Protein AF-A0AAD4ED68-F1 (afdb_monomer_lite)

Structure (mmCIF, N/CA/C/O backbone):
data_AF-A0AAD4ED68-F1
#
_entry.id   AF-A0AAD4ED68-F1
#
loop_
_atom_site.group_PDB
_atom_site.id
_atom_site.type_symbol
_atom_site.label_atom_id
_atom_site.label_alt_id
_atom_site.label_comp_id
_atom_site.label_asym_id
_atom_site.label_entity_id
_atom_site.label_seq_id
_atom_site.pdbx_PDB_ins_code
_atom_site.Cartn_x
_atom_site.Cartn_y
_atom_site.Cartn_z
_atom_site.occupancy
_atom_site.B_iso_or_equiv
_atom_site.auth_seq_id
_atom_site.auth_comp_id
_atom_site.auth_asym_id
_atom_site.auth_atom_id
_atom_site.pdbx_PDB_model_num
ATOM 1 N N . MET A 1 1 ? -4.621 -5.778 8.953 1.00 91.62 1 MET A N 1
ATOM 2 C CA . MET A 1 1 ? -3.380 -5.658 9.756 1.00 91.62 1 MET A CA 1
ATOM 3 C C . MET A 1 1 ? -3.726 -5.835 11.224 1.00 91.62 1 MET A C 1
ATOM 5 O O . MET A 1 1 ? -4.902 -5.750 11.559 1.00 91.62 1 MET A O 1
ATOM 9 N N . ALA A 1 2 ? -2.745 -6.093 12.087 1.00 93.88 2 ALA A N 1
ATOM 10 C CA . ALA A 1 2 ? -2.948 -6.122 13.532 1.00 93.88 2 ALA A CA 1
ATOM 11 C C . ALA A 1 2 ? -1.686 -5.643 14.255 1.00 93.88 2 ALA A C 1
ATOM 13 O O . ALA A 1 2 ? -0.580 -5.944 13.810 1.00 93.88 2 ALA A O 1
ATOM 14 N N . GLN A 1 3 ? -1.849 -4.903 15.350 1.00 96.00 3 GLN A N 1
ATOM 15 C CA . GLN A 1 3 ? -0.730 -4.383 16.136 1.00 96.00 3 GLN A CA 1
ATOM 16 C C . GLN A 1 3 ? -1.019 -4.505 17.630 1.00 96.00 3 GLN A C 1
ATOM 18 O O . GLN A 1 3 ? -2.150 -4.306 18.072 1.00 96.00 3 GLN A O 1
ATOM 23 N N . ARG A 1 4 ? 0.011 -4.865 18.403 1.00 97.06 4 ARG A N 1
ATOM 24 C CA . ARG A 1 4 ? -0.080 -4.984 19.859 1.00 97.06 4 ARG A CA 1
ATOM 25 C C . ARG A 1 4 ? -0.003 -3.608 20.516 1.00 97.06 4 ARG A C 1
ATOM 27 O O . ARG A 1 4 ? 0.890 -2.829 20.193 1.00 97.06 4 ARG A O 1
ATOM 34 N N . LEU A 1 5 ? -0.888 -3.350 21.471 1.00 96.88 5 LEU A N 1
ATOM 35 C CA . LEU A 1 5 ? -0.813 -2.197 22.362 1.00 96.88 5 LEU A CA 1
ATOM 36 C C . LEU A 1 5 ? 0.309 -2.401 23.389 1.00 96.88 5 LEU A C 1
ATOM 38 O O . LEU A 1 5 ? 0.345 -3.419 24.074 1.00 96.88 5 LEU A O 1
ATOM 42 N N . GLY A 1 6 ? 1.222 -1.437 23.497 1.00 95.75 6 GLY A N 1
ATOM 43 C CA . GLY A 1 6 ? 2.289 -1.411 24.507 1.00 95.75 6 GLY A CA 1
ATOM 44 C C . GLY A 1 6 ? 1.927 -0.632 25.779 1.00 95.75 6 GLY A C 1
ATOM 45 O O . GLY A 1 6 ? 2.666 -0.682 26.761 1.00 95.75 6 GLY A O 1
ATOM 46 N N . LYS A 1 7 ? 0.811 0.105 25.755 1.00 96.31 7 LYS A N 1
ATOM 47 C CA . LYS A 1 7 ? 0.205 0.838 26.880 1.00 96.31 7 LYS A CA 1
ATOM 48 C C . LYS A 1 7 ? -1.319 0.758 26.768 1.00 96.31 7 LYS A C 1
ATOM 50 O O . LYS A 1 7 ? -1.824 0.197 25.794 1.00 96.31 7 LYS A O 1
ATOM 55 N N . ASN A 1 8 ? -2.072 1.304 27.726 1.00 96.06 8 ASN A N 1
ATOM 56 C CA . ASN A 1 8 ? -3.514 1.433 27.507 1.00 96.06 8 ASN A CA 1
ATOM 57 C C . ASN A 1 8 ? -3.783 2.464 26.403 1.00 96.06 8 ASN A C 1
ATOM 59 O O . ASN A 1 8 ? -3.002 3.406 26.269 1.00 96.06 8 ASN A O 1
ATOM 63 N N . PRO A 1 9 ? -4.866 2.315 25.620 1.00 94.88 9 PRO A N 1
ATOM 64 C CA . PRO A 1 9 ? -5.161 3.214 24.505 1.00 94.88 9 PRO A CA 1
ATOM 65 C C . PRO A 1 9 ? -5.210 4.703 24.884 1.00 94.88 9 PRO A C 1
ATOM 67 O O . PRO A 1 9 ? -4.831 5.544 24.076 1.00 94.88 9 PRO A O 1
ATOM 70 N N . GLU A 1 10 ? -5.640 5.030 26.106 1.00 95.31 10 GLU A N 1
ATOM 71 C CA . GLU A 1 10 ? -5.721 6.404 26.625 1.00 95.31 10 GLU A CA 1
ATOM 72 C C . GLU A 1 10 ? -4.357 7.028 26.943 1.00 95.31 10 GLU A C 1
ATOM 74 O O . GLU A 1 10 ? -4.229 8.249 26.964 1.00 95.31 10 GLU A O 1
ATOM 79 N N . ASP A 1 11 ? -3.334 6.201 27.162 1.00 96.19 11 ASP A N 1
ATOM 80 C CA . ASP A 1 11 ? -2.003 6.634 27.601 1.00 96.19 11 ASP A CA 1
ATOM 81 C C . ASP A 1 11 ? -1.085 7.010 26.415 1.00 96.19 11 ASP A C 1
ATOM 83 O O . ASP A 1 11 ? 0.111 7.271 26.595 1.00 96.19 11 ASP A O 1
ATOM 87 N N . TYR A 1 12 ? -1.611 6.997 25.185 1.00 94.31 12 TYR A N 1
ATOM 88 C CA . TYR A 1 12 ? -0.874 7.320 23.963 1.00 94.31 12 TYR A CA 1
ATOM 89 C C . TYR A 1 12 ? -0.972 8.819 23.625 1.00 94.31 12 TYR A C 1
ATOM 91 O O . TYR A 1 12 ? -2.049 9.285 23.245 1.00 94.31 12 TYR A O 1
ATOM 99 N N . PRO A 1 13 ? 0.137 9.585 23.675 1.00 90.94 13 PRO A N 1
ATOM 100 C CA . PRO A 1 13 ? 0.119 11.028 23.400 1.00 90.94 13 PRO A CA 1
ATOM 101 C C . PRO A 1 13 ? -0.181 11.360 21.927 1.00 90.94 13 PRO A C 1
ATOM 103 O O . PRO A 1 13 ? -0.671 12.438 21.599 1.00 90.94 13 PRO A O 1
ATOM 106 N N . ASP A 1 14 ? 0.097 10.423 21.028 1.00 89.06 14 ASP A N 1
ATOM 107 C CA . ASP A 1 14 ? 0.010 10.530 19.575 1.00 89.06 14 ASP A CA 1
ATOM 108 C C . ASP A 1 14 ? -1.049 9.583 18.984 1.00 89.06 14 ASP A C 1
ATOM 110 O O . ASP A 1 14 ? -1.000 9.225 17.807 1.00 89.06 14 ASP A O 1
ATOM 114 N N . ALA A 1 15 ? -2.064 9.224 19.782 1.00 87.69 15 ALA A N 1
ATOM 115 C CA . ALA A 1 15 ? -3.145 8.316 19.396 1.00 87.69 15 ALA A CA 1
ATOM 116 C C . ALA A 1 15 ? -3.788 8.661 18.040 1.00 87.69 15 ALA A C 1
ATOM 118 O O . ALA A 1 15 ? -4.171 7.762 17.299 1.00 87.69 15 ALA A O 1
ATOM 119 N N . LYS A 1 16 ? -3.897 9.947 17.678 1.00 88.06 16 LYS A N 1
ATOM 120 C CA . LYS A 1 16 ? -4.463 10.421 16.395 1.00 88.06 16 LYS A CA 1
ATOM 121 C C . LYS A 1 16 ? -3.689 9.990 15.146 1.00 88.06 16 LYS A C 1
ATOM 123 O O . LYS A 1 16 ? -4.233 10.047 14.053 1.00 88.06 16 LYS A O 1
ATOM 128 N N . PHE A 1 17 ? -2.433 9.577 15.287 1.00 89.56 17 PHE A N 1
ATOM 129 C CA . PHE A 1 17 ? -1.607 9.103 14.175 1.00 89.56 17 PHE A CA 1
ATOM 130 C C . PHE A 1 17 ? -1.426 7.585 14.185 1.00 89.56 17 PHE A C 1
ATOM 132 O O . PHE A 1 17 ? -0.825 7.038 13.265 1.00 89.56 17 PHE A O 1
ATOM 139 N N . GLN A 1 18 ? -1.958 6.896 15.199 1.00 92.94 18 GLN A N 1
ATOM 140 C CA . GLN A 1 18 ? -1.791 5.461 15.380 1.00 92.94 18 GLN A CA 1
ATOM 141 C C . GLN A 1 18 ? -3.109 4.718 15.093 1.00 92.94 18 GLN A C 1
ATOM 143 O O . GLN A 1 18 ? -4.015 4.719 15.930 1.00 92.94 18 GLN A O 1
ATOM 148 N N . PRO A 1 19 ? -3.227 4.028 13.940 1.00 94.62 19 PRO A N 1
ATOM 149 C CA . PRO A 1 19 ? -4.446 3.325 13.529 1.00 94.62 19 PRO A CA 1
ATOM 150 C C . PRO A 1 19 ? -4.981 2.341 14.577 1.00 94.62 19 PRO A C 1
ATOM 152 O O . PRO A 1 19 ? -6.169 2.329 14.890 1.00 94.62 19 PRO A O 1
ATOM 155 N N . HIS A 1 20 ? -4.095 1.524 15.149 1.00 95.44 20 HIS A N 1
ATOM 156 C CA . HIS A 1 20 ? -4.458 0.500 16.127 1.00 95.44 20 HIS A CA 1
ATOM 157 C C . HIS A 1 20 ? -4.937 1.105 17.456 1.00 95.44 20 HIS A C 1
ATOM 159 O O . HIS A 1 20 ? -5.845 0.561 18.081 1.00 95.44 20 HIS A O 1
ATOM 165 N N . VAL A 1 21 ? -4.398 2.263 17.853 1.00 96.19 21 VAL A N 1
ATOM 166 C CA . VAL A 1 21 ? -4.843 2.998 19.045 1.00 96.19 21 VAL A CA 1
ATOM 167 C C . VAL A 1 21 ? -6.204 3.650 18.803 1.00 96.19 21 VAL A C 1
ATOM 169 O O . VAL A 1 21 ? -7.089 3.512 19.644 1.00 96.19 21 VAL A O 1
ATOM 172 N N . GLN A 1 22 ? -6.427 4.278 17.641 1.00 95.06 22 GLN A N 1
ATOM 173 C CA . GLN A 1 22 ? -7.743 4.828 17.274 1.00 95.06 22 GLN A CA 1
ATOM 174 C C . GLN A 1 22 ? -8.839 3.761 17.285 1.00 95.06 22 GLN A C 1
ATOM 176 O O . GLN A 1 22 ? -9.922 3.971 17.835 1.00 95.06 22 GLN A O 1
ATOM 181 N N . VAL A 1 23 ? -8.556 2.591 16.710 1.00 95.75 23 VAL A N 1
ATOM 182 C CA . VAL A 1 23 ? -9.500 1.468 16.715 1.00 95.75 23 VAL A CA 1
ATOM 183 C C . VAL A 1 23 ? -9.747 0.966 18.138 1.00 95.75 23 VAL A C 1
ATOM 185 O O . VAL A 1 23 ? -10.899 0.728 18.495 1.00 95.75 23 VAL A O 1
ATOM 188 N N . ALA A 1 24 ? -8.713 0.869 18.976 1.00 96.56 24 ALA A N 1
ATOM 189 C CA . ALA A 1 24 ? -8.853 0.464 20.373 1.00 96.56 24 ALA A CA 1
ATOM 190 C C . ALA A 1 24 ? -9.698 1.448 21.200 1.00 96.56 24 ALA A C 1
ATOM 192 O O . ALA A 1 24 ? -10.603 1.027 21.920 1.00 96.56 24 ALA A O 1
ATOM 193 N N . LEU A 1 25 ? -9.457 2.755 21.059 1.00 95.81 25 LEU A N 1
ATOM 194 C CA . LEU A 1 25 ? -10.253 3.804 21.704 1.00 95.81 25 LEU A CA 1
ATOM 195 C C . LEU A 1 25 ? -11.723 3.725 21.273 1.00 95.81 25 LEU A C 1
ATOM 197 O O . LEU A 1 25 ? -12.625 3.756 22.111 1.00 95.81 25 LEU A O 1
ATOM 201 N N . ARG A 1 26 ? -11.980 3.544 19.972 1.00 94.25 26 ARG A N 1
ATOM 202 C CA . ARG A 1 26 ? -13.340 3.392 19.434 1.00 94.25 26 ARG A CA 1
ATOM 203 C C . ARG A 1 26 ? -14.016 2.109 19.924 1.00 94.25 26 ARG A C 1
ATOM 205 O O . ARG A 1 26 ? -15.220 2.116 20.177 1.00 94.25 26 ARG A O 1
ATOM 212 N N . LEU A 1 27 ? -13.259 1.024 20.085 1.00 94.75 27 LEU A N 1
ATOM 213 C CA . LEU A 1 27 ? -13.751 -0.231 20.651 1.00 94.75 27 LEU A CA 1
ATOM 214 C C . LEU A 1 27 ? -14.194 -0.040 22.109 1.00 94.75 27 LEU A C 1
ATOM 216 O O . LEU A 1 27 ? -15.293 -0.467 22.460 1.00 94.75 27 LEU A O 1
ATOM 220 N N . LYS A 1 28 ? -13.402 0.668 22.929 1.00 94.81 28 LYS A N 1
ATOM 221 C CA . LYS A 1 28 ? -13.760 1.005 24.320 1.00 94.81 28 LYS A CA 1
ATOM 222 C C . LYS A 1 28 ? -14.968 1.929 24.410 1.00 94.81 28 LYS A C 1
ATOM 224 O O . LYS A 1 28 ? -15.859 1.680 25.215 1.00 94.81 28 LYS A O 1
ATOM 229 N N . ALA A 1 29 ? -15.048 2.943 23.550 1.00 93.94 29 ALA A N 1
ATOM 230 C CA . ALA A 1 29 ? -16.194 3.854 23.498 1.00 93.94 29 ALA A CA 1
ATOM 231 C C . ALA A 1 29 ? -17.521 3.130 23.191 1.00 93.94 29 ALA A C 1
ATOM 233 O O . ALA A 1 29 ? -18.582 3.572 23.618 1.00 93.94 29 ALA A O 1
ATOM 234 N N . LYS A 1 30 ? -17.464 1.991 22.487 1.00 92.00 30 LYS A N 1
ATOM 235 C CA . LYS A 1 30 ? -18.614 1.116 22.199 1.00 92.00 30 LYS A CA 1
ATOM 236 C C . LYS A 1 30 ? -18.890 0.071 23.294 1.00 92.00 30 LYS A C 1
ATOM 238 O O . LYS A 1 30 ? -19.699 -0.826 23.078 1.00 92.00 30 LYS A O 1
ATOM 243 N N . GLY A 1 31 ? -18.216 0.156 24.443 1.00 92.00 31 GLY A N 1
ATOM 244 C CA . GLY A 1 31 ? -18.354 -0.787 25.558 1.00 92.00 31 GLY A CA 1
ATOM 245 C C . GLY A 1 31 ? -17.529 -2.071 25.417 1.00 92.00 31 GLY A C 1
ATOM 246 O O . GLY A 1 31 ? -17.699 -2.995 26.209 1.00 92.00 31 GLY A O 1
ATOM 247 N N . GLY A 1 32 ? -16.644 -2.155 24.420 1.00 91.50 32 GLY A N 1
ATOM 248 C CA . GLY A 1 32 ? -15.700 -3.262 24.273 1.00 91.50 32 GLY A CA 1
ATOM 249 C C . GLY A 1 32 ? -14.494 -3.153 25.213 1.00 91.50 32 GLY A C 1
ATOM 250 O O . GLY A 1 32 ? -14.291 -2.147 25.893 1.00 91.50 32 GLY A O 1
ATOM 251 N N . SER A 1 33 ? -13.652 -4.190 25.225 1.00 92.62 33 SER A N 1
ATOM 252 C CA . SER A 1 33 ? -12.390 -4.193 25.975 1.00 92.62 33 SER A CA 1
ATOM 253 C C . SER A 1 33 ? -11.203 -3.996 25.037 1.00 92.62 33 SER A C 1
ATOM 255 O O . SER A 1 33 ? -11.074 -4.716 24.052 1.00 92.62 33 SER A O 1
ATOM 257 N N . ALA A 1 34 ? -10.324 -3.055 25.380 1.00 95.56 34 ALA A N 1
ATOM 258 C CA . ALA A 1 34 ? -8.979 -2.940 24.826 1.00 95.56 34 ALA A CA 1
ATOM 259 C C . ALA A 1 34 ? -8.029 -2.466 25.933 1.00 95.56 34 ALA A C 1
ATOM 261 O O . ALA A 1 34 ? -8.303 -1.471 26.614 1.00 95.56 34 ALA A O 1
ATOM 262 N N . ARG A 1 35 ? -6.943 -3.201 26.154 1.00 96.25 35 ARG A N 1
ATOM 263 C CA . ARG A 1 35 ? -5.989 -2.993 27.249 1.00 96.25 35 ARG A CA 1
ATOM 264 C C . ARG A 1 35 ? -4.556 -3.119 26.748 1.00 96.25 35 ARG A C 1
ATOM 266 O O . ARG A 1 35 ? -4.301 -3.631 25.659 1.00 96.25 35 ARG A O 1
ATOM 273 N N . ASN A 1 36 ? -3.613 -2.665 27.571 1.00 97.19 36 ASN A N 1
ATOM 274 C CA . ASN A 1 36 ? -2.201 -2.944 27.339 1.00 97.19 36 ASN A CA 1
ATOM 275 C C . ASN A 1 36 ? -1.972 -4.451 27.102 1.00 97.19 36 ASN A C 1
ATOM 277 O O . ASN A 1 36 ? -2.477 -5.284 27.853 1.00 97.19 36 ASN A O 1
ATOM 281 N N . GLY A 1 37 ? -1.201 -4.785 26.070 1.00 96.25 37 GLY A N 1
ATOM 282 C CA . GLY A 1 37 ? -0.889 -6.151 25.674 1.00 96.25 37 GLY A CA 1
ATOM 283 C C . GLY A 1 37 ? -1.846 -6.742 24.640 1.00 96.25 37 GLY A C 1
ATOM 284 O O . GLY A 1 37 ? -1.454 -7.708 23.980 1.00 96.25 37 GLY A O 1
ATOM 285 N N . ASP A 1 38 ? -3.031 -6.164 24.431 1.00 97.25 38 ASP A N 1
ATOM 286 C CA . ASP A 1 38 ? -3.986 -6.663 23.439 1.00 97.25 38 ASP A CA 1
ATOM 287 C C . ASP A 1 38 ? -3.481 -6.431 22.010 1.00 97.25 38 ASP A C 1
ATOM 289 O O . ASP A 1 38 ? -2.821 -5.435 21.704 1.00 97.25 38 ASP A O 1
ATOM 293 N N . VAL A 1 39 ? -3.811 -7.360 21.112 1.00 97.56 39 VAL A N 1
ATOM 294 C CA . VAL A 1 39 ? -3.535 -7.245 19.676 1.00 97.56 39 VAL A CA 1
ATOM 295 C C . VAL A 1 39 ? -4.790 -6.735 18.983 1.00 97.56 39 VAL A C 1
ATOM 297 O O . VAL A 1 39 ? -5.808 -7.419 18.955 1.00 97.56 39 VAL A O 1
ATOM 300 N N . ILE A 1 40 ? -4.711 -5.537 18.411 1.00 97.25 40 ILE A N 1
ATOM 301 C CA . ILE A 1 40 ? -5.857 -4.845 17.825 1.00 97.25 40 ILE A CA 1
ATOM 302 C C . ILE A 1 40 ? -5.816 -4.999 16.304 1.00 97.25 40 ILE A C 1
ATOM 304 O O . ILE A 1 40 ? -4.909 -4.451 15.663 1.00 97.25 40 ILE A O 1
ATOM 308 N N . PRO A 1 41 ? -6.762 -5.737 15.695 1.00 96.62 41 PRO A N 1
ATOM 309 C CA . PRO A 1 41 ? -6.859 -5.827 14.251 1.00 96.62 41 PRO A CA 1
ATOM 310 C C . PRO A 1 41 ? -7.551 -4.587 13.682 1.00 96.62 41 PRO A C 1
ATOM 312 O O . PRO A 1 41 ? -8.513 -4.061 14.245 1.00 96.62 41 PRO A O 1
ATOM 315 N N . TYR A 1 42 ? -7.077 -4.133 12.528 1.00 95.50 42 TYR A N 1
ATOM 316 C CA . TYR A 1 42 ? -7.648 -2.993 11.826 1.00 95.50 42 TYR A CA 1
ATOM 317 C C . TYR A 1 42 ? -7.508 -3.115 10.307 1.00 95.50 42 TYR A C 1
ATOM 319 O O . TYR A 1 42 ? -6.609 -3.785 9.773 1.00 95.50 42 TYR A O 1
ATOM 327 N N . VAL A 1 43 ? -8.426 -2.443 9.619 1.00 94.31 43 VAL A N 1
ATOM 328 C CA . VAL A 1 43 ? -8.508 -2.335 8.163 1.00 94.31 43 VAL A CA 1
ATOM 329 C C . VAL A 1 43 ? -8.794 -0.879 7.793 1.00 94.31 43 VAL A C 1
ATOM 331 O O . VAL A 1 43 ? -9.605 -0.226 8.449 1.00 94.31 43 VAL A O 1
ATOM 334 N N . PHE A 1 44 ? -8.116 -0.360 6.770 1.00 93.19 44 PHE A N 1
ATOM 335 C CA . PHE A 1 44 ? -8.365 0.989 6.264 1.00 93.19 44 PHE A CA 1
ATOM 336 C C . PHE A 1 44 ? -9.532 0.990 5.287 1.00 93.19 44 PHE A C 1
ATOM 338 O O . PHE A 1 44 ? -9.602 0.152 4.386 1.00 93.19 44 PHE A O 1
ATOM 345 N N . CYS A 1 45 ? -10.444 1.935 5.485 1.00 91.00 45 CYS A N 1
ATOM 346 C CA . CYS A 1 45 ? -11.654 2.069 4.688 1.00 91.00 45 CYS A CA 1
ATOM 347 C C . CYS A 1 45 ? -11.749 3.450 4.030 1.00 91.00 45 CYS A C 1
ATOM 349 O O . CYS A 1 45 ? -11.103 4.414 4.451 1.00 91.00 45 CYS A O 1
ATOM 351 N N . VAL A 1 46 ? -12.587 3.550 3.009 1.00 85.88 46 VAL A N 1
ATOM 352 C CA . VAL A 1 46 ? -13.032 4.800 2.384 1.00 85.88 46 VAL A CA 1
ATOM 353 C C . VAL A 1 46 ? -14.543 4.903 2.555 1.00 85.88 46 VAL A C 1
ATOM 355 O O . VAL A 1 46 ? -15.257 3.905 2.400 1.00 85.88 46 VAL A O 1
ATOM 358 N N . ALA A 1 47 ? -15.030 6.098 2.890 1.00 73.62 47 ALA A N 1
ATOM 359 C CA . ALA A 1 47 ? -16.452 6.388 2.787 1.00 73.62 47 ALA A CA 1
ATOM 360 C C . ALA A 1 47 ? -16.840 6.546 1.302 1.00 73.62 47 ALA A C 1
ATOM 362 O O . ALA A 1 47 ? -16.008 6.969 0.492 1.00 73.62 47 ALA A O 1
ATOM 363 N N . PRO A 1 48 ? -18.083 6.214 0.916 1.00 67.50 48 PRO A N 1
ATOM 364 C CA . PRO A 1 48 ? -18.547 6.392 -0.454 1.00 67.50 48 PRO A CA 1
ATOM 365 C C . PRO A 1 48 ? -18.457 7.871 -0.862 1.00 67.50 48 PRO A C 1
ATOM 367 O O . PRO A 1 48 ? -19.098 8.728 -0.260 1.00 67.50 48 PRO A O 1
ATOM 370 N N . GLY A 1 49 ? -17.647 8.166 -1.884 1.00 64.69 49 GLY A N 1
ATOM 371 C CA . GLY A 1 49 ? -17.431 9.525 -2.398 1.00 64.69 49 GLY A CA 1
ATOM 372 C C . GLY A 1 49 ? -16.300 10.319 -1.728 1.00 64.69 49 GLY A C 1
ATOM 373 O O . GLY A 1 49 ? -16.067 11.464 -2.114 1.00 64.69 49 GLY A O 1
ATOM 374 N N . GLU A 1 50 ? -15.575 9.743 -0.763 1.00 65.81 50 GLU A N 1
ATOM 375 C CA . GLU A 1 50 ? -14.355 10.355 -0.226 1.00 65.81 50 GLU A CA 1
ATOM 376 C C . GLU A 1 50 ? -13.119 9.956 -1.037 1.00 65.81 50 GLU A C 1
ATOM 378 O O . GLU A 1 50 ? -12.861 8.779 -1.280 1.00 65.81 50 GLU A O 1
ATOM 383 N N . GLU A 1 51 ? -12.303 10.947 -1.398 1.00 60.66 51 GLU A N 1
ATOM 384 C CA . GLU A 1 51 ? -10.959 10.696 -1.913 1.00 60.66 51 GLU A CA 1
ATOM 385 C C . GLU A 1 51 ? -9.975 10.447 -0.765 1.00 60.66 51 GLU A C 1
ATOM 387 O O . GLU A 1 51 ? -9.993 11.129 0.264 1.00 60.66 51 GLU A O 1
ATOM 392 N N . THR A 1 52 ? -9.058 9.504 -0.982 1.00 61.34 52 THR A N 1
ATOM 393 C CA . THR A 1 52 ? -8.084 8.980 -0.007 1.00 61.34 52 THR A CA 1
ATOM 394 C C . THR A 1 52 ? -7.146 10.030 0.609 1.00 61.34 52 THR A C 1
ATOM 396 O O . THR A 1 52 ? -6.486 9.743 1.609 1.00 61.34 52 THR A O 1
ATOM 399 N N . VAL A 1 53 ? -7.111 11.242 0.046 1.00 57.78 53 VAL A N 1
ATOM 400 C CA . VAL A 1 53 ? -6.146 12.318 0.322 1.00 57.78 53 VAL A CA 1
ATOM 401 C C . VAL A 1 53 ? -6.566 13.238 1.482 1.00 57.78 53 VAL A C 1
ATOM 403 O O . VAL A 1 53 ? -5.722 13.920 2.057 1.00 57.78 53 VAL A O 1
ATOM 406 N N . LYS A 1 54 ? -7.855 13.288 1.848 1.00 51.94 54 LYS A N 1
ATOM 407 C CA . LYS A 1 54 ? -8.398 14.388 2.678 1.00 51.94 54 LYS A CA 1
ATOM 408 C C . LYS A 1 54 ? -8.463 14.126 4.188 1.00 51.94 54 LYS A C 1
ATOM 410 O O . LYS A 1 54 ? -8.685 15.070 4.941 1.00 51.94 54 LYS A O 1
ATOM 415 N N . THR A 1 55 ? -8.260 12.895 4.655 1.00 56.16 55 THR A N 1
ATOM 416 C CA . THR A 1 55 ? -8.381 12.535 6.081 1.00 56.16 55 THR A CA 1
ATOM 417 C C . THR A 1 55 ? -7.113 11.881 6.622 1.00 56.16 55 THR A C 1
ATOM 419 O O . THR A 1 55 ? -6.392 11.186 5.903 1.00 56.16 55 THR A O 1
ATOM 422 N N . ALA A 1 56 ? -6.818 12.110 7.908 1.00 62.88 56 ALA A N 1
ATOM 423 C CA . ALA A 1 56 ? -5.677 11.487 8.566 1.00 62.88 56 ALA A CA 1
ATOM 424 C C . ALA A 1 56 ? -5.816 9.958 8.492 1.00 62.88 56 ALA A C 1
ATOM 426 O O . ALA A 1 56 ? -6.855 9.395 8.839 1.00 62.88 56 ALA A O 1
ATOM 427 N N . GLN A 1 57 ? -4.760 9.278 8.038 1.00 74.56 57 GLN A N 1
ATOM 428 C CA . GLN A 1 57 ? -4.768 7.843 7.726 1.00 74.56 57 GLN A CA 1
ATOM 429 C C . GLN A 1 57 ? -5.334 6.995 8.880 1.00 74.56 57 GLN A C 1
ATOM 431 O O . GLN A 1 57 ? -6.089 6.056 8.642 1.00 74.56 57 GLN A O 1
ATOM 436 N N . ALA A 1 58 ? -5.040 7.362 10.131 1.00 79.94 58 ALA A N 1
ATOM 437 C CA . ALA A 1 58 ? -5.503 6.649 11.320 1.00 79.94 58 ALA A CA 1
ATOM 438 C C . ALA A 1 58 ? -7.027 6.705 11.547 1.00 79.94 58 ALA A C 1
ATOM 440 O O . ALA A 1 58 ? -7.590 5.723 12.025 1.00 79.94 58 ALA A O 1
ATOM 441 N N . ASP A 1 59 ? -7.719 7.781 11.160 1.00 83.19 59 ASP A N 1
ATOM 442 C CA . ASP A 1 59 ? -9.174 7.914 11.365 1.00 83.19 59 ASP A CA 1
ATOM 443 C C . ASP A 1 59 ? -9.972 6.934 10.496 1.00 83.19 59 ASP A C 1
ATOM 445 O O . ASP A 1 59 ? -11.044 6.435 10.877 1.00 83.19 59 ASP A O 1
ATOM 449 N N . ARG A 1 60 ? -9.384 6.616 9.339 1.00 88.62 60 ARG A N 1
ATOM 450 C CA . ARG A 1 60 ? -9.881 5.687 8.325 1.00 88.62 60 ARG A CA 1
ATOM 451 C C . ARG A 1 60 ? -9.721 4.224 8.737 1.00 88.62 60 ARG A C 1
ATOM 453 O O . ARG A 1 60 ? -10.285 3.341 8.092 1.00 88.62 60 ARG A O 1
ATOM 460 N N . ALA A 1 61 ? -8.975 3.950 9.807 1.00 93.00 61 ALA A N 1
ATOM 461 C CA . ALA A 1 61 ? -8.835 2.615 10.361 1.00 93.00 61 ALA A CA 1
ATOM 462 C C . ALA A 1 61 ? -10.103 2.195 11.118 1.00 93.00 61 ALA A C 1
ATOM 464 O O . ALA A 1 61 ? -10.693 2.955 11.898 1.00 93.00 61 ALA A O 1
ATOM 465 N N . LYS A 1 62 ? -10.537 0.961 10.871 1.00 93.50 62 LYS A N 1
ATOM 466 C CA . LYS A 1 62 ? -11.753 0.359 11.424 1.00 93.50 62 LYS A CA 1
ATOM 467 C C . LYS A 1 62 ? -11.454 -1.053 11.893 1.00 93.50 62 LYS A C 1
ATOM 469 O O . LYS A 1 62 ? -10.628 -1.742 11.293 1.00 93.50 62 LYS A O 1
ATOM 474 N N . HIS A 1 63 ? -12.140 -1.504 12.937 1.00 94.81 63 HIS A N 1
ATOM 475 C CA . HIS A 1 63 ? -12.085 -2.908 13.318 1.00 94.81 63 HIS A CA 1
ATOM 476 C C . HIS A 1 63 ? -12.765 -3.767 12.231 1.00 94.81 63 HIS A C 1
ATOM 478 O O . HIS A 1 63 ? -13.809 -3.358 11.715 1.00 94.81 63 HIS A O 1
ATOM 484 N N . PRO A 1 64 ? -12.262 -4.971 11.895 1.00 93.00 64 PRO A N 1
ATOM 485 C CA . PRO A 1 64 ? -12.880 -5.835 10.881 1.00 93.00 64 PRO A CA 1
ATOM 486 C C . PRO A 1 64 ? -14.369 -6.116 11.125 1.00 93.00 64 PRO A C 1
ATOM 488 O O . PRO A 1 64 ? -15.163 -6.170 10.189 1.00 93.00 64 PRO A O 1
ATOM 491 N N . ASP A 1 65 ? -14.773 -6.242 12.389 1.00 91.06 65 ASP A N 1
ATOM 492 C CA . ASP A 1 65 ? -16.180 -6.475 12.737 1.00 91.06 65 ASP A CA 1
ATOM 493 C C . ASP A 1 65 ? -17.073 -5.244 12.530 1.00 91.06 65 ASP A C 1
ATOM 495 O O . ASP A 1 65 ? -18.284 -5.384 12.390 1.00 91.06 65 ASP A O 1
ATOM 499 N N . GLU A 1 66 ? -16.514 -4.030 12.490 1.00 88.94 66 GLU A N 1
ATOM 500 C CA . GLU A 1 66 ? -17.274 -2.842 12.081 1.00 88.94 66 GLU A CA 1
ATOM 501 C C . GLU A 1 66 ? -17.628 -2.908 10.597 1.00 88.94 66 GLU A C 1
ATOM 503 O O . GLU A 1 66 ? -18.759 -2.605 10.240 1.00 88.94 66 GLU A O 1
ATOM 508 N N . ILE A 1 67 ? -16.708 -3.382 9.755 1.00 87.69 67 ILE A N 1
ATOM 509 C CA . ILE A 1 67 ? -16.926 -3.517 8.309 1.00 87.69 67 ILE A CA 1
ATOM 510 C C . ILE A 1 67 ? -17.995 -4.573 8.029 1.00 87.69 67 ILE A C 1
ATOM 512 O O . ILE A 1 67 ? -18.923 -4.326 7.265 1.00 87.69 67 ILE A O 1
ATOM 516 N N . LYS A 1 68 ? -17.919 -5.724 8.712 1.00 87.44 68 LYS A N 1
ATOM 517 C CA . LYS A 1 68 ? -18.927 -6.790 8.591 1.00 87.44 68 LYS A CA 1
ATOM 518 C C . LYS A 1 68 ? -20.334 -6.311 8.963 1.00 87.44 68 LYS A C 1
ATOM 520 O O . LYS A 1 68 ? -21.304 -6.763 8.368 1.00 87.44 68 LYS A O 1
ATOM 525 N N . ARG A 1 69 ? -20.448 -5.410 9.947 1.00 88.06 69 ARG A N 1
ATOM 526 C CA . ARG A 1 69 ? -21.733 -4.848 10.398 1.00 88.06 69 ARG A CA 1
ATOM 527 C C . ARG A 1 69 ? -22.236 -3.694 9.534 1.00 88.06 69 ARG A C 1
ATOM 529 O O . ARG A 1 69 ? -23.438 -3.483 9.493 1.00 88.06 69 ARG A O 1
ATOM 536 N N . ALA A 1 70 ? -21.346 -2.969 8.860 1.00 83.62 70 ALA A N 1
ATOM 537 C CA . ALA A 1 70 ? -21.685 -1.786 8.069 1.00 83.62 70 ALA A CA 1
ATOM 538 C C . ALA A 1 70 ? -22.434 -2.096 6.758 1.00 83.62 70 ALA A C 1
ATOM 540 O O . ALA A 1 70 ? -22.776 -1.170 6.037 1.00 83.62 70 ALA A O 1
ATOM 541 N N . ALA A 1 71 ? -22.664 -3.373 6.421 1.00 79.62 71 ALA A 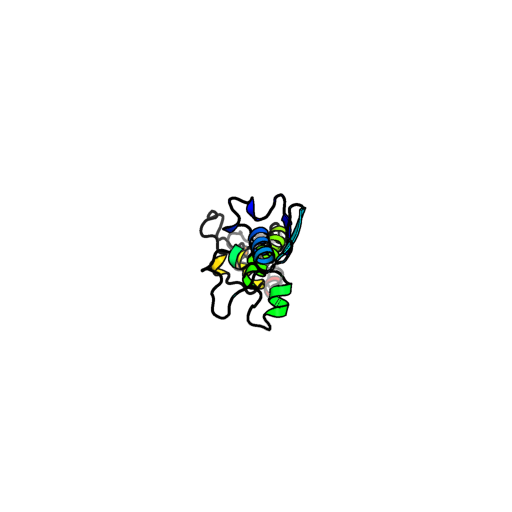N 1
ATOM 542 C CA . ALA A 1 71 ? -23.511 -3.813 5.303 1.00 79.62 71 ALA A CA 1
ATOM 543 C C . ALA A 1 71 ? -23.255 -3.104 3.949 1.00 79.62 71 ALA A C 1
ATOM 545 O O . ALA A 1 71 ? -24.171 -2.938 3.150 1.00 79.62 71 ALA A O 1
ATOM 546 N N . GLY A 1 72 ? -22.005 -2.709 3.676 1.00 77.44 72 GLY A N 1
ATOM 547 C CA . GLY A 1 72 ? -21.607 -2.036 2.432 1.00 77.44 72 GLY A CA 1
ATOM 548 C C . GLY A 1 72 ? -21.460 -0.512 2.518 1.00 77.44 72 GLY A C 1
ATOM 549 O O . GLY A 1 72 ? -20.986 0.087 1.559 1.00 77.44 72 GLY A O 1
ATOM 550 N N . GLU A 1 73 ? -21.773 0.120 3.654 1.00 83.31 73 GLU A N 1
ATOM 551 C CA . GLU A 1 73 ? -21.537 1.561 3.863 1.00 83.31 73 GLU A CA 1
ATOM 552 C C . GLU A 1 73 ? -20.046 1.910 3.973 1.00 83.31 73 GLU A C 1
ATOM 554 O O . GLU A 1 73 ? -19.638 3.031 3.673 1.00 83.31 73 GLU A O 1
ATOM 559 N N . LEU A 1 74 ? -19.216 0.955 4.405 1.00 85.25 74 LEU A N 1
ATOM 560 C CA . LEU A 1 74 ? -17.764 1.093 4.438 1.00 85.25 74 LEU A CA 1
ATOM 561 C C . LEU A 1 74 ? -17.120 0.160 3.422 1.00 85.25 74 LEU A C 1
ATOM 563 O O . LEU A 1 74 ? -17.305 -1.056 3.471 1.00 85.25 74 LEU A O 1
ATOM 567 N N . THR A 1 75 ? -16.297 0.742 2.556 1.00 88.56 75 THR A N 1
ATOM 568 C CA . THR A 1 75 ? -15.527 0.011 1.548 1.00 88.56 75 THR A CA 1
ATOM 569 C C . THR A 1 75 ? -14.051 -0.004 1.923 1.00 88.56 75 THR A C 1
ATOM 571 O O . THR A 1 75 ? -13.555 0.926 2.557 1.00 88.56 75 THR A O 1
ATOM 574 N N . VAL A 1 76 ? -13.341 -1.079 1.580 1.00 90.56 76 VAL A N 1
ATOM 575 C CA . VAL A 1 76 ? -11.902 -1.203 1.856 1.00 90.56 76 VAL A CA 1
ATOM 576 C C . VAL A 1 76 ? -11.122 -0.268 0.931 1.00 90.56 76 VAL A C 1
ATOM 578 O O . VAL A 1 76 ? -11.398 -0.210 -0.264 1.00 90.56 76 VAL A O 1
ATOM 581 N N . ASP A 1 77 ? -10.123 0.436 1.468 1.00 90.81 77 ASP A N 1
ATOM 582 C CA . ASP A 1 77 ? -9.237 1.283 0.663 1.00 90.81 77 ASP A CA 1
ATOM 583 C C . ASP A 1 77 ? -8.189 0.452 -0.086 1.00 90.81 77 ASP A C 1
ATOM 585 O O . ASP A 1 77 ? -7.045 0.333 0.353 1.00 90.81 77 ASP A O 1
ATOM 589 N N . TYR A 1 78 ? -8.573 -0.138 -1.216 1.00 91.00 78 TYR A N 1
ATOM 590 C CA . TYR A 1 78 ? -7.663 -0.940 -2.036 1.00 91.00 78 TYR A CA 1
ATOM 591 C C . TYR A 1 78 ? -6.417 -0.166 -2.483 1.00 91.00 78 TYR A C 1
ATOM 593 O O . TYR A 1 78 ? -5.320 -0.725 -2.436 1.00 91.00 78 TYR A O 1
ATOM 601 N N . GLU A 1 79 ? -6.558 1.112 -2.854 1.00 89.62 79 GLU A N 1
ATOM 602 C CA . GLU A 1 79 ? -5.438 1.948 -3.306 1.00 89.62 79 GLU A CA 1
ATOM 603 C C . GLU A 1 79 ? -4.379 2.075 -2.203 1.00 89.62 79 GLU A C 1
ATOM 605 O O . GLU A 1 79 ? -3.189 1.878 -2.458 1.00 89.62 79 GLU A O 1
ATOM 610 N N . HIS A 1 80 ? -4.797 2.292 -0.950 1.00 89.62 80 HIS A N 1
ATOM 611 C CA . HIS A 1 80 ? -3.882 2.312 0.191 1.00 89.62 80 HIS A CA 1
ATOM 612 C C . HIS A 1 80 ? -3.091 1.008 0.328 1.00 89.62 80 HIS A C 1
ATOM 614 O O . HIS A 1 80 ? -1.881 1.058 0.568 1.00 89.62 80 HIS A O 1
ATOM 620 N N . TYR A 1 81 ? -3.747 -0.151 0.221 1.00 93.38 81 TYR A N 1
ATOM 621 C CA . TYR A 1 81 ? -3.076 -1.446 0.372 1.00 93.38 81 TYR A CA 1
ATOM 622 C C . TYR A 1 81 ? -2.093 -1.699 -0.769 1.00 93.38 81 TYR A C 1
ATOM 624 O O . TYR A 1 81 ? -0.959 -2.115 -0.520 1.00 93.38 81 TYR A O 1
ATOM 632 N N . LEU A 1 82 ? -2.492 -1.391 -2.003 1.00 93.38 82 LEU A N 1
ATOM 633 C CA . LEU A 1 82 ? -1.625 -1.513 -3.168 1.00 93.38 82 LEU A CA 1
ATOM 634 C C . LEU A 1 82 ? -0.384 -0.623 -3.024 1.00 93.38 82 LEU A C 1
ATOM 636 O O . LEU A 1 82 ? 0.736 -1.114 -3.137 1.00 93.38 82 LEU A O 1
ATOM 640 N N . ALA A 1 83 ? -0.568 0.648 -2.673 1.00 90.56 83 ALA A N 1
ATOM 641 C CA . ALA A 1 83 ? 0.508 1.629 -2.576 1.00 90.56 83 ALA A CA 1
ATOM 642 C C . ALA A 1 83 ? 1.463 1.406 -1.390 1.00 90.56 83 ALA A C 1
ATOM 644 O O . ALA A 1 83 ? 2.676 1.564 -1.531 1.00 90.56 83 ALA A O 1
ATOM 645 N N . ASN A 1 84 ? 0.930 1.068 -0.210 1.00 90.56 84 ASN A N 1
ATOM 646 C CA . ASN A 1 84 ? 1.699 1.069 1.043 1.00 90.56 84 ASN A CA 1
ATOM 647 C C . ASN A 1 84 ? 2.110 -0.327 1.522 1.00 90.56 84 ASN A C 1
ATOM 649 O O . ASN A 1 84 ? 3.003 -0.436 2.358 1.00 90.56 84 ASN A O 1
ATOM 653 N N . GLN A 1 85 ? 1.461 -1.393 1.045 1.00 92.94 85 GLN A N 1
ATOM 654 C CA . GLN A 1 85 ? 1.729 -2.758 1.516 1.00 92.94 85 GLN A CA 1
ATOM 655 C C . GLN A 1 85 ? 2.158 -3.710 0.405 1.00 92.94 85 GLN A C 1
ATOM 657 O O . GLN A 1 85 ? 3.025 -4.539 0.659 1.00 92.94 85 GLN A O 1
ATOM 662 N N . VAL A 1 86 ? 1.597 -3.601 -0.802 1.00 95.75 86 VAL A N 1
ATOM 663 C CA . VAL A 1 86 ? 1.930 -4.504 -1.918 1.00 95.75 86 VAL A CA 1
ATOM 664 C C . VAL A 1 86 ? 3.112 -3.979 -2.734 1.00 95.75 86 VAL A C 1
ATOM 666 O O . VAL A 1 86 ? 4.066 -4.718 -2.965 1.00 95.75 86 VAL A O 1
ATOM 669 N N . LEU A 1 87 ? 3.093 -2.701 -3.120 1.00 93.81 87 LEU A N 1
ATOM 670 C CA . LEU A 1 87 ? 4.144 -2.086 -3.931 1.00 93.81 87 LEU A CA 1
ATOM 671 C C . LEU A 1 87 ? 5.527 -2.100 -3.249 1.00 93.81 87 LEU A C 1
ATOM 673 O O . LEU A 1 87 ? 6.473 -2.525 -3.905 1.00 93.81 87 LEU A O 1
ATOM 677 N N . PRO A 1 88 ? 5.700 -1.714 -1.963 1.00 93.94 88 PRO A N 1
ATOM 678 C CA . PRO A 1 88 ? 7.044 -1.605 -1.386 1.00 93.94 88 PRO A CA 1
ATOM 679 C C . PRO A 1 88 ? 7.812 -2.939 -1.294 1.00 93.94 88 PRO A C 1
ATOM 681 O O . PRO A 1 88 ? 9.015 -2.950 -1.540 1.00 93.94 88 PRO A O 1
ATOM 684 N N . PRO A 1 89 ? 7.188 -4.085 -0.950 1.00 96.44 89 PRO A N 1
ATOM 685 C CA . PRO A 1 89 ? 7.857 -5.380 -1.063 1.00 96.44 89 PRO A CA 1
ATOM 686 C C . PRO A 1 89 ? 8.231 -5.766 -2.495 1.00 96.44 89 PRO A C 1
ATOM 688 O O . PRO A 1 89 ? 9.325 -6.284 -2.688 1.00 96.44 89 PRO A O 1
ATOM 691 N N . ILE A 1 90 ? 7.360 -5.515 -3.479 1.00 95.38 90 ILE A N 1
ATOM 692 C CA . ILE A 1 90 ? 7.637 -5.826 -4.891 1.00 95.38 90 ILE A CA 1
ATOM 693 C C . ILE A 1 90 ? 8.810 -4.987 -5.392 1.00 95.38 90 ILE A C 1
ATOM 695 O O . ILE A 1 90 ? 9.744 -5.523 -5.973 1.00 95.38 90 ILE A O 1
ATOM 699 N N . GLU A 1 91 ? 8.799 -3.690 -5.104 1.00 93.25 91 GLU A N 1
ATOM 700 C CA . GLU A 1 91 ? 9.890 -2.776 -5.432 1.00 93.25 91 GLU A CA 1
ATOM 701 C C . GLU A 1 91 ? 11.228 -3.264 -4.869 1.00 93.25 91 GLU A C 1
ATOM 703 O O . GLU A 1 91 ? 12.179 -3.379 -5.628 1.00 93.25 91 GLU A O 1
ATOM 708 N N . ARG A 1 92 ? 11.299 -3.650 -3.587 1.00 94.19 92 ARG A N 1
ATOM 709 C CA . ARG A 1 92 ? 12.539 -4.201 -3.003 1.00 94.19 92 ARG A CA 1
ATOM 710 C C . ARG A 1 92 ? 13.006 -5.498 -3.667 1.00 94.19 92 ARG A C 1
ATOM 712 O O . ARG A 1 92 ? 14.199 -5.768 -3.703 1.00 94.19 92 ARG A O 1
ATOM 719 N N . LEU A 1 93 ? 12.081 -6.332 -4.142 1.00 95.19 93 LEU A N 1
ATOM 720 C CA . LEU A 1 93 ? 12.425 -7.568 -4.854 1.00 95.19 93 LEU A CA 1
ATOM 721 C C . LEU A 1 93 ? 12.911 -7.290 -6.279 1.00 95.19 93 LEU A C 1
ATOM 723 O O . LEU A 1 93 ? 13.751 -8.026 -6.791 1.00 95.19 93 LEU A O 1
ATOM 727 N N . CYS A 1 94 ? 12.379 -6.246 -6.910 1.00 92.50 94 CYS A N 1
ATOM 728 C CA . CYS A 1 94 ? 12.699 -5.866 -8.278 1.00 92.50 94 CYS A CA 1
ATOM 729 C C . CYS A 1 94 ? 13.812 -4.815 -8.389 1.00 92.50 94 CYS A C 1
ATOM 731 O O . CYS A 1 94 ? 14.285 -4.585 -9.495 1.00 92.50 94 CYS A O 1
ATOM 733 N N . GLU A 1 95 ? 14.264 -4.224 -7.280 1.00 89.06 95 GLU A N 1
ATOM 734 C CA . GLU A 1 95 ? 15.376 -3.265 -7.215 1.00 89.06 95 GLU A CA 1
ATOM 735 C C . GLU A 1 95 ? 16.635 -3.696 -8.000 1.00 89.06 95 GLU A C 1
ATOM 737 O O . GLU A 1 95 ? 17.186 -2.856 -8.7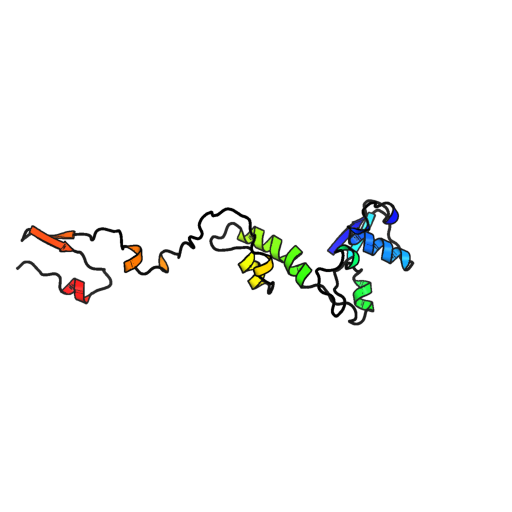08 1.00 89.06 95 GLU A O 1
ATOM 742 N N . PRO A 1 96 ? 17.092 -4.968 -7.970 1.00 90.38 96 PRO A N 1
ATOM 743 C CA . PRO A 1 96 ? 18.272 -5.379 -8.736 1.00 90.38 96 PRO A CA 1
ATOM 744 C C . PRO A 1 96 ? 18.000 -5.639 -10.229 1.00 90.38 96 PRO A C 1
ATOM 746 O O . PRO A 1 96 ? 18.928 -5.975 -10.962 1.00 90.38 96 PRO A O 1
ATOM 749 N N . ILE A 1 97 ? 16.749 -5.557 -10.692 1.00 89.38 97 ILE A N 1
ATOM 750 C CA . ILE A 1 97 ? 16.369 -5.865 -12.075 1.00 89.38 97 ILE A CA 1
ATOM 751 C C . ILE A 1 97 ? 16.453 -4.589 -12.914 1.00 89.38 97 ILE A C 1
ATOM 753 O O . ILE A 1 97 ? 15.606 -3.699 -12.806 1.00 89.38 97 ILE A O 1
ATOM 757 N N . GLU A 1 98 ? 17.447 -4.527 -13.800 1.00 86.88 98 GLU A N 1
ATOM 758 C CA . GLU A 1 98 ? 17.608 -3.421 -14.747 1.00 86.88 98 GLU A CA 1
ATOM 759 C C . GLU A 1 98 ? 16.332 -3.179 -15.571 1.00 86.88 98 GLU A C 1
ATOM 761 O O . GLU A 1 98 ? 15.662 -4.108 -16.026 1.00 86.88 98 GLU A O 1
ATOM 766 N N . GLY A 1 99 ? 15.982 -1.905 -15.763 1.00 79.00 99 GLY A N 1
ATOM 767 C CA . GLY A 1 99 ? 14.783 -1.507 -16.508 1.00 79.00 99 GLY A CA 1
ATOM 768 C C . GLY A 1 99 ? 13.468 -1.609 -15.726 1.00 79.00 99 GLY A C 1
ATOM 769 O O . GLY A 1 99 ? 12.411 -1.314 -16.292 1.00 79.00 99 GLY A O 1
ATOM 770 N N . THR A 1 100 ? 13.511 -1.980 -14.441 1.00 85.88 100 THR A N 1
ATOM 771 C CA . THR A 1 100 ? 12.358 -1.866 -13.542 1.00 85.88 100 THR A CA 1
ATOM 772 C C . THR A 1 100 ? 12.426 -0.562 -12.756 1.00 85.88 100 THR A C 1
ATOM 774 O O . THR A 1 100 ? 13.437 -0.261 -12.130 1.00 85.88 100 THR A O 1
ATOM 777 N N . ASP A 1 101 ? 11.337 0.207 -12.762 1.00 87.38 101 ASP A N 1
ATOM 778 C CA . ASP A 1 101 ? 11.189 1.398 -11.929 1.00 87.38 101 ASP A CA 1
ATOM 779 C C . ASP A 1 101 ? 9.882 1.353 -11.122 1.00 87.38 101 ASP A C 1
ATOM 781 O O . ASP A 1 101 ? 8.945 0.598 -11.412 1.00 87.38 101 ASP A O 1
ATOM 785 N N . ARG A 1 102 ? 9.817 2.170 -10.066 1.00 89.62 102 ARG A N 1
ATOM 786 C CA . ARG A 1 102 ? 8.653 2.232 -9.174 1.00 89.62 102 ARG A CA 1
ATOM 787 C C . ARG A 1 102 ? 7.370 2.628 -9.913 1.00 89.62 102 ARG A C 1
ATOM 789 O O . ARG A 1 102 ? 6.297 2.139 -9.565 1.00 89.62 102 ARG A O 1
ATOM 796 N N . ALA A 1 103 ? 7.466 3.512 -10.907 1.00 89.56 103 ALA A N 1
ATOM 797 C CA . ALA A 1 103 ? 6.312 4.021 -11.646 1.00 89.56 103 ALA A CA 1
ATOM 798 C C . ALA A 1 103 ? 5.656 2.921 -12.496 1.00 89.56 103 ALA A C 1
ATOM 800 O O . ALA A 1 103 ? 4.437 2.777 -12.473 1.00 89.56 103 ALA A O 1
ATOM 801 N N . ARG A 1 104 ? 6.459 2.097 -13.169 1.00 89.56 104 ARG A N 1
ATOM 802 C CA . ARG A 1 104 ? 6.020 0.951 -13.963 1.00 89.56 104 ARG A CA 1
ATOM 803 C C . ARG A 1 104 ? 5.439 -0.152 -13.086 1.00 89.56 104 ARG A C 1
ATOM 805 O O . ARG A 1 104 ? 4.408 -0.723 -13.422 1.00 89.56 104 ARG A O 1
ATOM 812 N N . LEU A 1 105 ? 6.048 -0.416 -11.928 1.00 92.50 105 LEU A N 1
ATOM 813 C CA . LEU A 1 105 ? 5.479 -1.345 -10.947 1.00 92.50 105 LEU A CA 1
ATOM 814 C C . LEU A 1 105 ? 4.124 -0.854 -10.412 1.00 92.50 105 LEU A C 1
ATOM 816 O O . LEU A 1 105 ? 3.201 -1.652 -10.258 1.00 92.50 105 LEU A O 1
ATOM 820 N N . ALA A 1 106 ? 3.985 0.450 -10.158 1.00 92.06 106 ALA A N 1
ATOM 821 C CA . ALA A 1 106 ? 2.723 1.053 -9.739 1.00 92.06 106 ALA A CA 1
ATOM 822 C C . ALA A 1 106 ? 1.643 0.941 -10.833 1.00 92.06 106 ALA A C 1
ATOM 824 O O . ALA A 1 106 ? 0.514 0.557 -10.531 1.00 92.06 106 ALA A O 1
ATOM 825 N N . GLU A 1 107 ? 2.001 1.181 -12.096 1.00 91.88 107 GLU A N 1
ATOM 826 C CA . GLU A 1 107 ? 1.108 0.998 -13.246 1.00 91.88 107 GLU A CA 1
ATOM 827 C C . GLU A 1 107 ? 0.614 -0.454 -13.363 1.00 91.88 107 GLU A C 1
ATOM 829 O O . GLU A 1 107 ? -0.585 -0.685 -13.517 1.00 91.88 107 GLU A O 1
ATOM 834 N N . CYS A 1 108 ? 1.497 -1.447 -13.190 1.00 91.88 108 CYS A N 1
ATOM 835 C CA . CYS A 1 108 ? 1.112 -2.865 -13.184 1.00 91.88 108 CYS A CA 1
ATOM 836 C C . CYS A 1 108 ? 0.115 -3.227 -12.068 1.00 91.88 108 CYS A C 1
ATOM 838 O O . CYS A 1 108 ? -0.630 -4.197 -12.204 1.00 91.88 108 CYS A O 1
ATOM 840 N N . LEU A 1 109 ? 0.088 -2.465 -10.972 1.00 92.31 109 LEU A N 1
ATOM 841 C CA . LEU A 1 109 ? -0.864 -2.632 -9.871 1.00 92.31 109 LEU A CA 1
ATOM 842 C C . LEU A 1 109 ? -2.166 -1.838 -10.074 1.00 92.31 109 LEU A C 1
ATOM 844 O O . LEU A 1 109 ? -3.038 -1.883 -9.208 1.00 92.31 109 LEU A O 1
ATOM 848 N N . GLY A 1 110 ? -2.313 -1.117 -11.190 1.00 90.62 110 GLY A N 1
ATOM 849 C CA . GLY A 1 110 ? -3.468 -0.259 -11.461 1.00 90.62 110 GLY A CA 1
ATOM 850 C C . GLY A 1 110 ? -3.454 1.061 -10.683 1.00 90.62 110 GLY A C 1
ATOM 851 O O . GLY A 1 110 ? -4.504 1.673 -10.500 1.00 90.62 110 GLY A O 1
ATOM 852 N N . LEU A 1 111 ? -2.287 1.489 -10.195 1.00 90.12 111 LEU A N 1
ATOM 853 C CA . LEU A 1 111 ? -2.093 2.791 -9.560 1.00 90.12 111 LEU A CA 1
ATOM 854 C C . LEU A 1 111 ? -1.688 3.839 -10.606 1.00 90.12 111 LEU A C 1
ATOM 856 O O . LEU A 1 111 ? -1.094 3.506 -11.628 1.00 90.12 111 LEU A O 1
ATOM 860 N N . ASP A 1 112 ? -1.957 5.117 -10.329 1.00 85.88 112 ASP A N 1
ATOM 861 C CA . ASP A 1 112 ? -1.533 6.218 -11.202 1.00 85.88 112 ASP A CA 1
ATOM 862 C C . ASP A 1 112 ? 0.003 6.378 -11.178 1.00 85.88 112 ASP A C 1
ATOM 864 O O . ASP A 1 112 ? 0.548 6.811 -10.153 1.00 85.88 112 ASP A O 1
ATOM 868 N N . PRO A 1 113 ? 0.722 6.090 -12.283 1.00 83.69 113 PRO A N 1
ATOM 869 C CA . PRO A 1 113 ? 2.178 6.198 -12.329 1.00 83.69 113 PRO A CA 1
ATOM 870 C C . PRO A 1 113 ? 2.666 7.636 -12.114 1.00 83.69 113 PRO A C 1
ATOM 872 O O . PRO A 1 113 ? 3.783 7.840 -11.636 1.00 83.69 113 PRO A O 1
ATOM 875 N N . GLY A 1 114 ? 1.836 8.645 -12.410 1.00 83.50 114 GLY A N 1
ATOM 876 C CA . GLY A 1 114 ? 2.160 10.055 -12.207 1.00 83.50 114 GLY A CA 1
ATOM 877 C C . GLY A 1 114 ? 2.466 10.400 -10.749 1.00 83.50 114 GLY A C 1
ATOM 878 O O . GLY A 1 114 ? 3.343 11.223 -10.494 1.00 83.50 114 GLY A O 1
ATOM 879 N N . ARG A 1 115 ? 1.827 9.715 -9.790 1.00 82.56 115 ARG A N 1
ATOM 880 C CA . ARG A 1 115 ? 2.044 9.917 -8.344 1.00 82.56 115 ARG A CA 1
ATOM 881 C C . ARG A 1 115 ? 3.369 9.348 -7.831 1.00 82.56 115 ARG A C 1
ATOM 883 O O . ARG A 1 115 ? 3.803 9.716 -6.743 1.00 82.56 115 ARG A O 1
ATOM 890 N N . TYR A 1 116 ? 3.998 8.452 -8.590 1.00 80.75 116 TYR A N 1
ATOM 891 C CA . TYR A 1 116 ? 5.202 7.722 -8.176 1.00 80.75 116 TYR A CA 1
ATOM 892 C C . TYR A 1 116 ? 6.449 8.103 -8.976 1.00 80.75 116 TYR A C 1
ATOM 894 O O . TYR A 1 116 ? 7.533 7.584 -8.707 1.00 80.75 116 TYR A O 1
ATOM 902 N N . ARG A 1 117 ? 6.323 9.037 -9.924 1.00 75.62 117 ARG A N 1
ATOM 903 C CA . ARG A 1 117 ? 7.468 9.698 -10.552 1.00 75.62 117 ARG A CA 1
ATOM 904 C C . ARG A 1 117 ? 8.118 10.618 -9.520 1.00 75.62 117 ARG A C 1
ATOM 906 O O . ARG A 1 117 ? 7.590 11.678 -9.199 1.00 75.62 117 ARG A O 1
ATOM 913 N N . ILE A 1 118 ? 9.253 10.203 -8.964 1.00 67.25 118 ILE A N 1
ATOM 914 C CA . ILE A 1 118 ? 10.023 11.029 -8.030 1.00 67.25 118 ILE A CA 1
ATOM 915 C C . ILE A 1 118 ? 10.607 12.212 -8.816 1.00 67.25 118 ILE A C 1
ATOM 917 O O . ILE A 1 118 ? 11.491 12.026 -9.646 1.00 67.25 118 ILE A O 1
ATOM 921 N N . SER A 1 119 ? 10.169 13.439 -8.528 1.00 49.41 119 SER A N 1
ATOM 922 C CA . SER A 1 119 ? 10.732 14.679 -9.100 1.00 49.41 119 SER A CA 1
ATOM 923 C C . SER A 1 119 ? 12.152 15.017 -8.596 1.00 49.41 119 SER A C 1
ATOM 925 O O . SER A 1 119 ? 12.495 16.191 -8.490 1.00 49.41 119 SER A O 1
ATOM 927 N N . GLY A 1 120 ? 12.990 14.042 -8.225 1.00 47.78 120 GLY A N 1
ATOM 928 C CA . GLY A 1 120 ? 14.167 14.340 -7.400 1.00 47.78 120 GLY A CA 1
ATOM 929 C C . GLY A 1 120 ? 15.185 13.234 -7.122 1.00 47.78 120 GLY A C 1
ATOM 930 O O . GLY A 1 120 ? 15.838 13.297 -6.086 1.00 47.78 120 GLY A O 1
ATOM 931 N N . SER A 1 121 ? 15.388 12.262 -8.012 1.00 38.59 121 SER A N 1
ATOM 932 C CA . SER A 1 121 ? 16.646 11.498 -8.025 1.00 38.59 121 SER A CA 1
ATOM 933 C C . SER A 1 121 ? 17.404 11.859 -9.296 1.00 38.59 121 SER A C 1
ATOM 935 O O . SER A 1 121 ? 16.899 11.577 -10.374 1.00 38.59 121 SER A O 1
ATOM 937 N N . THR A 1 122 ? 18.543 12.544 -9.133 1.00 38.19 122 THR A N 1
ATOM 938 C CA . THR A 1 122 ? 19.694 12.704 -10.052 1.00 38.19 122 THR A CA 1
ATOM 939 C C . THR A 1 122 ? 19.471 12.463 -11.556 1.00 38.19 122 THR A C 1
ATOM 941 O O . THR A 1 122 ? 19.011 11.390 -11.930 1.00 38.19 122 THR A O 1
ATOM 944 N N . PRO A 1 123 ? 19.957 13.346 -12.457 1.00 39.94 123 PRO A N 1
ATOM 945 C CA . PRO A 1 123 ? 20.077 13.038 -13.881 1.00 39.94 123 PRO A CA 1
ATOM 946 C C . PRO A 1 123 ? 21.207 12.014 -14.099 1.00 39.94 123 PRO A C 1
ATOM 948 O O . PRO A 1 123 ? 22.225 12.300 -14.717 1.00 39.94 123 PRO A O 1
ATOM 951 N N . ALA A 1 124 ? 21.061 10.810 -13.556 1.00 42.41 124 ALA A N 1
ATOM 952 C CA . ALA A 1 124 ? 21.826 9.654 -13.968 1.00 42.41 124 ALA A CA 1
ATOM 953 C C . ALA A 1 124 ? 21.101 9.085 -15.188 1.00 42.41 124 ALA A C 1
ATOM 955 O O . ALA A 1 124 ? 20.256 8.208 -15.075 1.00 42.41 124 ALA A O 1
ATOM 956 N N . GLY A 1 125 ? 21.386 9.696 -16.338 1.00 43.31 125 GLY A N 1
ATOM 957 C CA . GLY A 1 125 ? 21.103 9.141 -17.652 1.00 43.31 125 GLY A CA 1
ATOM 958 C C . GLY A 1 125 ? 19.630 8.865 -17.933 1.00 43.31 125 GLY A C 1
ATOM 959 O O . GLY A 1 125 ? 19.185 7.726 -17.884 1.00 43.31 125 GLY A O 1
ATOM 960 N N . SER A 1 126 ? 18.928 9.860 -18.476 1.00 42.97 126 SER A N 1
ATOM 961 C CA . SER A 1 126 ? 17.846 9.625 -19.447 1.00 42.97 126 SER A CA 1
ATOM 962 C C . SER A 1 126 ? 18.378 9.010 -20.755 1.00 42.97 126 SER A C 1
ATOM 964 O O . SER A 1 126 ? 17.959 9.364 -21.852 1.00 42.97 126 SER A O 1
ATOM 966 N N . THR A 1 127 ? 19.351 8.121 -20.654 1.00 47.03 127 THR A N 1
ATOM 967 C CA . THR A 1 127 ? 19.652 7.105 -21.634 1.00 47.03 127 THR A CA 1
ATOM 968 C C . THR A 1 127 ? 18.923 5.884 -21.120 1.00 47.03 127 THR A C 1
ATOM 970 O O . THR A 1 127 ? 19.472 5.090 -20.360 1.00 47.03 127 THR A O 1
ATOM 973 N N . LEU A 1 128 ? 17.661 5.750 -21.531 1.00 52.00 128 LEU A N 1
ATOM 974 C CA . LEU A 1 128 ? 17.148 4.423 -21.825 1.00 52.00 128 LEU A CA 1
ATOM 975 C C . LEU A 1 128 ? 18.246 3.762 -22.656 1.00 52.00 128 LEU A C 1
ATOM 977 O O . LEU A 1 128 ? 18.445 4.134 -23.812 1.00 52.00 128 LEU A O 1
ATOM 981 N N . THR A 1 129 ? 19.039 2.885 -22.052 1.00 53.16 129 THR A N 1
ATOM 982 C CA . THR A 1 129 ? 19.864 1.972 -22.820 1.00 53.16 129 THR A CA 1
ATOM 983 C C . THR A 1 129 ? 18.847 1.101 -23.529 1.00 53.16 129 THR A C 1
ATOM 985 O O . THR A 1 129 ? 18.306 0.145 -22.979 1.00 53.16 129 THR A O 1
ATOM 988 N N . THR A 1 130 ? 18.470 1.509 -24.742 1.00 55.75 130 THR A N 1
ATOM 989 C CA . THR A 1 130 ? 17.892 0.592 -25.709 1.00 55.75 130 THR A CA 1
ATOM 990 C C . THR A 1 130 ? 18.794 -0.621 -25.654 1.00 55.75 130 THR A C 1
ATOM 992 O O . THR A 1 130 ? 19.988 -0.480 -25.923 1.00 55.75 130 THR A O 1
ATOM 995 N N . LEU A 1 131 ? 18.267 -1.767 -25.202 1.00 57.94 131 LEU A N 1
ATOM 996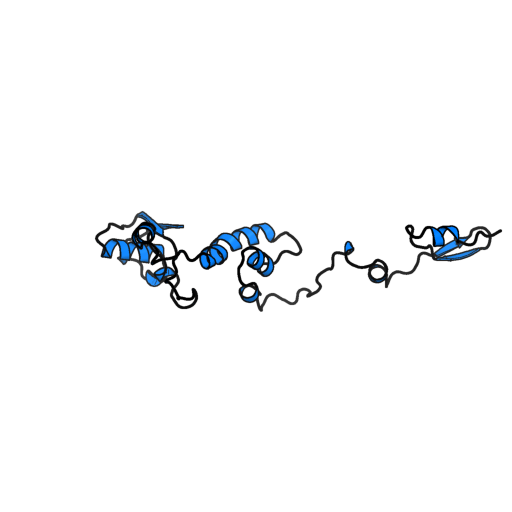 C CA . LEU A 1 131 ? 19.002 -3.022 -25.294 1.00 57.94 131 LEU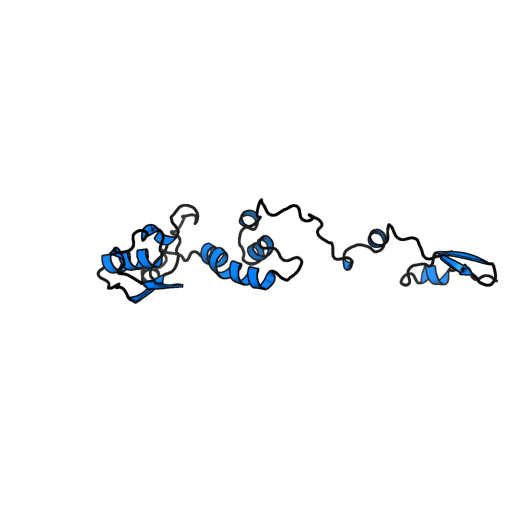 A CA 1
ATOM 997 C C . LEU A 1 131 ? 19.609 -3.043 -26.691 1.00 57.94 131 LEU A C 1
ATOM 999 O O . LEU A 1 131 ? 18.887 -2.801 -27.654 1.00 57.94 131 LEU A O 1
ATOM 1003 N N . ASP A 1 132 ? 20.911 -3.280 -26.798 1.00 58.84 132 ASP A N 1
ATOM 1004 C CA . ASP A 1 132 ? 21.642 -3.265 -28.070 1.00 58.84 132 ASP A CA 1
ATOM 1005 C C . ASP A 1 132 ? 20.937 -4.079 -29.173 1.00 58.84 132 ASP A C 1
ATOM 1007 O O . ASP A 1 132 ? 21.085 -3.805 -30.358 1.00 58.84 132 ASP A O 1
ATOM 1011 N N . SER A 1 133 ? 20.144 -5.079 -28.776 1.00 63.59 133 SER A N 1
ATOM 1012 C CA . SER A 1 133 ? 19.312 -5.925 -29.637 1.00 63.59 133 SER A CA 1
ATOM 1013 C C . SER A 1 133 ? 18.078 -5.241 -30.247 1.00 63.59 133 SER A C 1
ATOM 1015 O O . SER A 1 133 ? 17.450 -5.816 -31.128 1.00 63.59 133 SER A O 1
ATOM 1017 N N . LEU A 1 134 ? 17.689 -4.062 -29.761 1.00 71.12 134 LEU A N 1
ATOM 1018 C CA . LEU A 1 134 ? 16.573 -3.248 -30.260 1.00 71.12 134 LEU A CA 1
ATOM 1019 C C . LEU A 1 134 ? 17.046 -2.121 -31.189 1.00 71.12 134 LEU A C 1
ATOM 1021 O O . LEU A 1 134 ? 16.218 -1.480 -31.835 1.00 71.12 134 LEU A O 1
ATOM 1025 N N . VAL A 1 135 ? 18.356 -1.873 -31.248 1.00 80.94 135 VAL A N 1
ATOM 1026 C CA . VAL A 1 135 ? 18.975 -0.907 -32.159 1.00 80.94 135 VAL A CA 1
ATOM 1027 C C . VAL A 1 135 ? 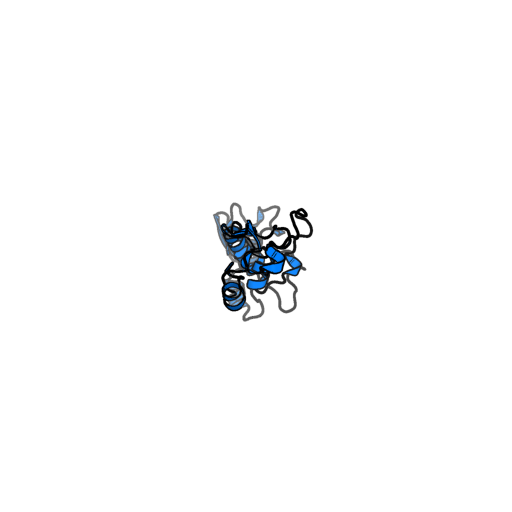19.296 -1.625 -33.467 1.00 80.94 135 VAL A C 1
ATOM 1029 O O . VAL A 1 135 ? 19.795 -2.749 -33.458 1.00 80.94 135 VAL A O 1
ATOM 1032 N N . SER A 1 136 ? 19.005 -0.995 -34.605 1.00 82.06 136 SER A N 1
ATOM 1033 C CA . SER A 1 136 ? 19.371 -1.571 -35.903 1.00 82.06 136 SER A CA 1
ATOM 1034 C C . SER A 1 136 ? 20.896 -1.687 -36.035 1.00 82.06 136 SER A C 1
ATOM 1036 O O . SER A 1 136 ? 21.621 -0.811 -35.564 1.00 82.06 136 SER A O 1
ATOM 1038 N N . ASP A 1 137 ? 21.407 -2.715 -36.720 1.00 81.06 137 ASP A N 1
ATOM 1039 C CA . ASP A 1 137 ? 22.858 -2.880 -36.933 1.00 81.06 137 ASP A CA 1
ATOM 1040 C C . ASP A 1 137 ? 23.504 -1.626 -37.557 1.00 81.06 137 ASP A C 1
ATOM 1042 O O . ASP A 1 137 ? 24.622 -1.254 -37.205 1.00 81.06 137 ASP A O 1
ATOM 1046 N N . ALA A 1 138 ? 22.778 -0.928 -38.439 1.00 82.69 138 ALA A N 1
ATOM 1047 C CA . ALA A 1 138 ? 23.239 0.304 -39.081 1.00 82.69 138 ALA A CA 1
ATOM 1048 C C . ALA A 1 138 ? 23.492 1.447 -38.085 1.00 82.69 138 ALA A C 1
ATOM 1050 O O . ALA A 1 138 ? 24.397 2.259 -38.275 1.00 82.69 138 ALA A O 1
ATOM 1051 N N . GLU A 1 139 ? 22.689 1.532 -37.028 1.00 84.75 139 GLU A N 1
ATOM 1052 C CA . GLU A 1 139 ? 22.871 2.516 -35.964 1.00 84.75 139 GLU A CA 1
ATOM 1053 C C . GLU A 1 139 ? 23.886 2.032 -34.935 1.00 84.75 139 GLU A C 1
ATOM 1055 O O . GLU A 1 139 ? 24.756 2.799 -34.529 1.00 84.75 139 GLU A O 1
ATOM 1060 N N . ARG A 1 140 ? 23.824 0.746 -34.578 1.00 83.81 140 ARG A N 1
ATOM 1061 C CA . ARG A 1 140 ? 24.704 0.115 -33.592 1.00 83.81 140 ARG A CA 1
ATOM 1062 C C . ARG A 1 140 ? 26.178 0.181 -33.991 1.00 83.81 140 ARG A C 1
ATOM 1064 O O . ARG A 1 140 ? 27.035 0.366 -33.133 1.00 83.81 140 ARG A O 1
ATOM 1071 N N . PHE A 1 141 ? 26.474 0.052 -35.283 1.00 85.81 141 PHE A N 1
ATOM 1072 C CA . PHE A 1 141 ? 27.839 0.057 -35.814 1.00 85.81 141 PHE A CA 1
ATOM 1073 C C . PHE A 1 141 ? 28.195 1.341 -36.579 1.00 85.81 141 PHE A C 1
ATOM 1075 O O . PHE A 1 141 ? 29.175 1.347 -37.322 1.00 85.81 141 PHE A O 1
ATOM 1082 N N . ARG A 1 142 ? 27.442 2.438 -36.397 1.00 87.31 142 ARG A N 1
ATOM 1083 C CA . ARG A 1 142 ? 27.640 3.698 -37.144 1.00 87.31 142 ARG A CA 1
ATOM 1084 C C . ARG A 1 142 ? 29.058 4.266 -37.021 1.00 87.31 142 ARG A C 1
ATOM 1086 O O . ARG A 1 142 ? 29.590 4.775 -38.003 1.00 87.31 142 ARG A O 1
ATOM 1093 N N . ASP A 1 143 ? 29.660 4.157 -35.839 1.00 89.50 143 ASP A N 1
ATOM 1094 C CA . ASP A 1 143 ? 30.995 4.698 -35.550 1.00 89.50 143 ASP A CA 1
ATOM 1095 C C . ASP A 1 143 ? 32.121 3.660 -35.732 1.00 89.50 143 ASP A C 1
ATOM 1097 O O . ASP A 1 143 ? 33.283 3.922 -35.413 1.00 89.50 143 ASP A O 1
ATOM 1101 N N . VAL A 1 144 ? 31.803 2.463 -36.240 1.00 89.38 144 VAL A N 1
ATOM 1102 C CA . VAL A 1 144 ? 32.771 1.377 -36.434 1.00 89.38 144 VAL A CA 1
ATOM 1103 C C . VAL A 1 144 ? 33.328 1.411 -37.855 1.00 89.38 144 VAL A C 1
ATOM 1105 O O . VAL A 1 144 ? 32.593 1.458 -38.840 1.00 89.38 144 VAL A O 1
ATOM 1108 N N . ALA A 1 145 ? 34.655 1.342 -37.974 1.00 88.38 145 ALA A N 1
ATOM 1109 C CA . ALA A 1 145 ? 35.309 1.224 -39.271 1.00 88.38 145 ALA A CA 1
ATOM 1110 C C . ALA A 1 145 ? 35.009 -0.150 -39.908 1.00 88.38 145 ALA A C 1
ATOM 1112 O O . ALA A 1 145 ? 35.151 -1.176 -39.234 1.00 88.38 145 ALA A O 1
ATOM 1113 N N . PRO A 1 146 ? 34.643 -0.207 -41.201 1.00 87.25 146 PRO A N 1
ATOM 1114 C CA . PRO A 1 146 ? 34.385 -1.471 -41.874 1.00 87.25 146 PRO A CA 1
ATOM 1115 C C . PRO A 1 146 ? 35.655 -2.324 -41.930 1.00 87.25 146 PRO A C 1
ATOM 1117 O O . PRO A 1 146 ? 36.753 -1.827 -42.194 1.00 87.25 146 PRO A O 1
ATOM 1120 N N . PHE A 1 147 ? 35.507 -3.632 -41.720 1.00 87.88 147 PHE A N 1
ATOM 1121 C CA . PHE A 1 147 ? 36.620 -4.563 -41.859 1.00 87.88 147 PHE A CA 1
ATOM 1122 C C . PHE A 1 147 ? 37.001 -4.707 -43.336 1.00 87.88 147 PHE A C 1
ATOM 1124 O O . PHE A 1 147 ? 36.182 -5.118 -44.159 1.00 87.88 147 PHE A O 1
ATOM 1131 N N . LEU A 1 148 ? 38.248 -4.370 -43.672 1.00 89.56 148 LEU A N 1
ATOM 1132 C CA . LEU A 1 148 ? 38.771 -4.486 -45.029 1.00 89.56 148 LEU A CA 1
ATOM 1133 C C . LEU A 1 148 ? 39.566 -5.780 -45.192 1.00 89.56 148 LEU A C 1
ATOM 1135 O O . LEU A 1 148 ? 40.547 -6.025 -44.487 1.00 89.56 148 LEU A O 1
ATOM 1139 N N . VAL A 1 149 ? 39.186 -6.582 -46.180 1.00 87.56 149 VAL A N 1
ATOM 1140 C CA . VAL A 1 149 ? 39.909 -7.791 -46.569 1.00 87.56 149 VAL A CA 1
ATOM 1141 C C . VAL A 1 149 ? 40.859 -7.455 -47.709 1.00 87.56 149 VAL A C 1
ATOM 1143 O O . VAL A 1 149 ? 40.470 -6.842 -48.703 1.00 87.56 149 VAL A O 1
ATOM 1146 N N . ARG A 1 150 ? 42.118 -7.882 -47.573 1.00 89.62 150 ARG A N 1
ATOM 1147 C CA . ARG A 1 150 ? 43.135 -7.773 -48.622 1.00 89.62 150 ARG A CA 1
ATOM 1148 C C . ARG A 1 150 ? 43.232 -9.082 -49.399 1.00 89.62 150 ARG A C 1
ATOM 1150 O O . ARG A 1 150 ? 43.547 -10.124 -48.823 1.00 89.62 150 ARG A O 1
ATOM 1157 N N . CYS A 1 151 ? 43.046 -9.020 -50.713 1.00 86.19 151 CYS A N 1
ATOM 1158 C CA . CYS A 1 151 ? 43.281 -10.164 -51.587 1.00 86.19 151 CYS A CA 1
ATOM 1159 C C . CYS A 1 151 ? 44.780 -10.498 -51.655 1.00 86.19 151 CYS A C 1
ATOM 1161 O O . CYS A 1 151 ? 45.618 -9.615 -51.835 1.00 86.19 151 CYS A O 1
ATOM 1163 N N . ARG A 1 152 ? 45.134 -11.785 -51.551 1.00 87.69 152 ARG A N 1
ATOM 1164 C CA . ARG A 1 152 ? 46.532 -12.243 -51.644 1.00 87.69 152 ARG A CA 1
ATOM 1165 C C . ARG A 1 152 ? 47.082 -12.277 -53.075 1.00 87.69 152 ARG A C 1
ATOM 1167 O O . ARG A 1 152 ? 48.295 -12.237 -53.226 1.00 87.69 152 ARG A O 1
ATOM 1174 N N . GLY A 1 153 ? 46.221 -12.338 -54.094 1.00 86.19 153 GLY A N 1
ATOM 1175 C CA . GLY A 1 153 ? 46.632 -12.375 -55.504 1.00 86.19 153 GLY A CA 1
ATOM 1176 C C . GLY A 1 153 ? 46.876 -10.984 -56.093 1.00 86.19 153 GLY A C 1
ATOM 1177 O O . GLY A 1 153 ? 47.976 -10.665 -56.520 1.00 86.19 153 GLY A O 1
ATOM 1178 N N . CYS A 1 154 ? 45.853 -10.132 -56.066 1.00 86.50 154 CYS A N 1
ATOM 1179 C CA . CYS A 1 154 ? 45.867 -8.806 -56.698 1.00 86.50 154 CYS A CA 1
ATOM 1180 C C . CYS A 1 154 ? 46.191 -7.656 -55.721 1.00 86.50 154 CYS A C 1
ATOM 1182 O O . CYS A 1 154 ? 46.209 -6.497 -56.121 1.00 86.50 154 CYS A O 1
ATOM 1184 N N . ALA A 1 155 ? 46.398 -7.948 -54.429 1.00 87.44 155 ALA A N 1
ATOM 1185 C CA . ALA A 1 155 ? 46.617 -6.976 -53.345 1.00 87.44 155 ALA A CA 1
ATOM 1186 C C . ALA A 1 155 ? 45.502 -5.930 -53.122 1.00 87.44 155 ALA A C 1
ATOM 1188 O O . ALA A 1 155 ? 45.632 -5.116 -52.206 1.00 87.44 155 ALA A O 1
ATOM 1189 N N . GLY A 1 156 ? 44.408 -5.979 -53.890 1.00 86.12 156 GLY A N 1
ATOM 1190 C CA . GLY A 1 156 ? 43.238 -5.120 -53.722 1.00 86.12 156 GLY A CA 1
ATOM 1191 C C . GLY A 1 156 ? 42.576 -5.283 -52.353 1.00 86.12 156 GLY A C 1
ATOM 1192 O O . GLY A 1 156 ? 42.657 -6.349 -51.733 1.00 86.12 156 GLY A O 1
ATOM 1193 N N . GLN A 1 157 ? 41.932 -4.213 -51.886 1.00 89.06 157 GLN A N 1
ATOM 1194 C CA . GLN A 1 157 ? 41.193 -4.170 -50.626 1.00 89.06 157 GLN A CA 1
ATOM 1195 C C . GLN A 1 157 ? 39.701 -3.993 -50.894 1.00 89.06 157 GLN A C 1
ATOM 1197 O O . GLN A 1 157 ? 39.316 -3.252 -51.796 1.00 89.06 157 GLN A O 1
ATOM 1202 N N . MET A 1 158 ? 38.868 -4.649 -50.093 1.00 86.06 158 MET A N 1
ATOM 1203 C CA . MET A 1 158 ? 37.413 -4.517 -50.155 1.00 86.06 158 MET A CA 1
ATOM 1204 C C . MET A 1 158 ? 36.800 -4.644 -48.763 1.00 86.06 158 MET A C 1
ATOM 1206 O O . MET A 1 158 ? 37.359 -5.326 -47.906 1.00 86.06 158 MET A O 1
ATOM 1210 N N . ALA A 1 159 ? 35.657 -3.998 -48.540 1.00 87.94 159 ALA A N 1
ATOM 1211 C CA . ALA A 1 159 ? 34.914 -4.139 -47.294 1.00 87.94 159 ALA A CA 1
ATOM 1212 C C . ALA A 1 159 ? 34.234 -5.509 -47.218 1.00 87.94 159 ALA A C 1
ATOM 1214 O O . ALA A 1 159 ? 33.637 -5.964 -48.193 1.00 87.94 159 ALA A O 1
ATOM 1215 N N . PHE A 1 160 ? 34.325 -6.157 -46.059 1.00 84.94 160 PHE A N 1
ATOM 1216 C CA . PHE A 1 160 ? 33.628 -7.408 -45.795 1.00 84.94 160 PHE A CA 1
ATOM 1217 C C . PHE A 1 160 ? 32.137 -7.130 -45.529 1.00 84.94 160 PHE A C 1
ATOM 1219 O O . PHE A 1 160 ? 3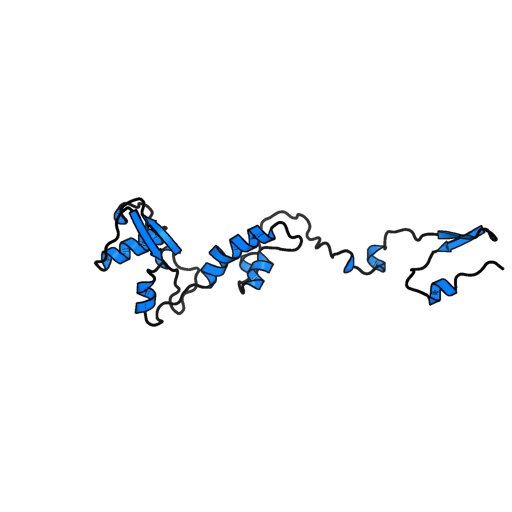1.833 -6.371 -44.604 1.00 84.94 160 PHE A O 1
ATOM 1226 N N . PRO A 1 161 ? 31.210 -7.697 -46.322 1.00 82.06 161 PRO A N 1
ATOM 1227 C CA . PRO A 1 161 ? 29.781 -7.453 -46.158 1.00 82.06 161 PRO A CA 1
ATOM 1228 C C . PRO A 1 161 ? 29.189 -8.212 -44.952 1.00 82.06 161 PRO A C 1
ATOM 1230 O O . PRO A 1 161 ? 29.813 -9.144 -44.435 1.00 82.06 161 PRO A O 1
ATOM 1233 N N . PRO A 1 162 ? 27.977 -7.846 -44.491 1.00 81.62 162 PRO A N 1
ATOM 1234 C CA . PRO A 1 162 ? 27.279 -8.577 -43.437 1.00 81.62 162 PRO A CA 1
ATOM 1235 C C . PRO A 1 162 ? 27.012 -10.040 -43.817 1.00 81.62 162 PRO A C 1
ATOM 1237 O O . PRO A 1 162 ? 26.557 -10.336 -44.917 1.00 81.62 162 PRO A O 1
ATOM 1240 N N . ILE A 1 163 ? 27.227 -10.962 -42.874 1.00 81.06 163 ILE A N 1
ATOM 1241 C CA . ILE A 1 163 ? 27.164 -12.422 -43.105 1.00 81.06 163 ILE A CA 1
ATOM 1242 C C . ILE A 1 163 ? 25.761 -12.899 -43.533 1.00 81.06 163 ILE A C 1
ATOM 1244 O O . ILE A 1 163 ? 25.625 -13.923 -44.200 1.00 81.06 163 ILE A O 1
ATOM 1248 N N . TYR A 1 164 ? 24.707 -12.178 -43.142 1.00 80.56 164 TYR A N 1
ATOM 1249 C CA . TYR A 1 164 ? 23.328 -12.523 -43.498 1.00 80.56 164 TYR A CA 1
ATOM 1250 C C . TYR A 1 164 ? 22.950 -12.128 -44.932 1.00 80.56 164 TYR A C 1
ATOM 1252 O O . TYR A 1 164 ? 21.952 -12.632 -45.446 1.00 80.56 164 TYR A O 1
ATOM 1260 N N . ASP A 1 165 ? 23.732 -11.266 -45.586 1.00 76.69 165 ASP A N 1
ATOM 1261 C CA . ASP A 1 165 ? 23.489 -10.836 -46.961 1.00 76.69 165 ASP A CA 1
ATOM 1262 C C . ASP A 1 165 ? 24.262 -11.731 -47.944 1.00 76.69 165 ASP A C 1
ATOM 1264 O O . ASP A 1 165 ? 25.412 -11.472 -48.319 1.00 76.69 165 ASP A O 1
ATOM 1268 N N . ARG A 1 166 ? 23.627 -12.851 -48.315 1.00 71.81 166 ARG A N 1
ATOM 1269 C CA . ARG A 1 166 ? 24.223 -13.869 -49.195 1.00 71.81 166 ARG A CA 1
ATOM 1270 C C . ARG A 1 166 ? 24.477 -13.349 -50.608 1.00 71.81 166 ARG A C 1
ATOM 1272 O O . ARG A 1 166 ? 25.517 -13.657 -51.179 1.00 71.81 166 ARG A O 1
ATOM 1279 N N . ASP A 1 167 ? 23.581 -12.520 -51.136 1.00 75.44 167 ASP A N 1
ATOM 1280 C CA . ASP A 1 167 ? 23.691 -11.999 -52.500 1.00 75.44 167 ASP A CA 1
ATOM 1281 C C . ASP A 1 167 ? 24.897 -11.066 -52.665 1.00 75.44 167 ASP A C 1
ATOM 1283 O O . ASP A 1 167 ? 25.502 -11.010 -53.738 1.00 75.44 167 ASP A O 1
ATOM 1287 N N . VAL A 1 168 ? 25.267 -10.338 -51.607 1.00 72.88 168 VAL A N 1
ATOM 1288 C CA . VAL A 1 168 ? 26.455 -9.474 -51.598 1.00 72.88 168 VAL A CA 1
ATOM 1289 C C . VAL A 1 168 ? 27.730 -10.286 -51.364 1.00 72.88 168 VAL A C 1
ATOM 1291 O O . VAL A 1 168 ? 28.742 -10.019 -52.016 1.00 72.88 168 VAL A O 1
ATOM 1294 N N . CYS A 1 169 ? 27.688 -11.307 -50.500 1.00 64.69 169 CYS A N 1
ATOM 1295 C CA . CYS A 1 169 ? 28.809 -12.232 -50.298 1.00 64.69 169 CYS A CA 1
ATOM 1296 C C . CYS A 1 169 ? 29.210 -12.953 -51.596 1.00 64.69 169 CYS A C 1
ATOM 1298 O O . CYS A 1 169 ? 30.397 -13.040 -51.910 1.00 64.69 169 CYS A O 1
ATOM 1300 N N . ASP A 1 170 ? 28.232 -13.405 -52.382 1.00 67.50 170 ASP A N 1
ATOM 1301 C CA . ASP A 1 170 ? 28.467 -14.150 -53.627 1.00 67.50 170 ASP A CA 1
ATOM 1302 C C . ASP A 1 170 ? 28.963 -13.261 -54.781 1.00 67.50 170 ASP A C 1
ATOM 1304 O O . ASP A 1 170 ? 29.472 -13.752 -55.791 1.00 67.50 170 ASP A O 1
ATOM 1308 N N . ARG A 1 171 ? 28.848 -11.936 -54.635 1.00 69.50 171 ARG A N 1
ATOM 1309 C CA . ARG A 1 171 ? 29.314 -10.936 -55.611 1.00 69.50 171 ARG A CA 1
ATOM 1310 C C . ARG A 1 171 ? 30.687 -10.365 -55.287 1.00 69.50 171 ARG A C 1
ATOM 1312 O O . ARG A 1 171 ? 31.128 -9.442 -55.975 1.00 69.50 171 ARG A O 1
ATOM 1319 N N . ILE A 1 172 ? 31.367 -10.891 -54.268 1.00 67.62 172 ILE A N 1
ATOM 1320 C CA . ILE A 1 172 ? 32.747 -10.511 -53.978 1.00 67.62 172 ILE A CA 1
ATOM 1321 C C . ILE A 1 172 ? 33.596 -10.805 -55.226 1.00 67.62 172 ILE A C 1
ATOM 1323 O O . ILE A 1 172 ? 33.682 -11.962 -55.645 1.00 67.62 172 ILE A O 1
ATOM 1327 N N . PRO A 1 173 ? 34.210 -9.782 -55.850 1.00 67.81 173 PRO A N 1
ATOM 1328 C CA . PRO A 1 173 ? 34.945 -9.973 -57.087 1.00 67.81 173 PRO A CA 1
ATOM 1329 C C . PRO A 1 173 ? 36.125 -10.909 -56.835 1.00 67.81 173 PRO A C 1
ATOM 1331 O O . PRO A 1 173 ? 37.042 -10.608 -56.066 1.00 67.81 173 PRO A O 1
ATOM 1334 N N . ILE A 1 174 ? 36.083 -12.066 -57.489 1.00 68.44 174 ILE A N 1
ATOM 1335 C CA . ILE A 1 174 ? 37.160 -13.046 -57.462 1.00 68.44 174 ILE A CA 1
ATOM 1336 C C . ILE A 1 174 ? 38.265 -12.498 -58.363 1.00 68.44 174 ILE A C 1
ATOM 1338 O O . ILE A 1 174 ? 38.028 -12.224 -59.538 1.00 68.44 174 ILE A O 1
ATOM 1342 N N . CYS A 1 175 ? 39.468 -12.313 -57.815 1.00 67.56 175 CYS A N 1
ATOM 1343 C CA . CYS A 1 175 ? 40.628 -11.994 -58.643 1.00 67.56 175 CYS A CA 1
ATOM 1344 C C . CYS A 1 175 ? 40.933 -13.221 -59.520 1.00 67.56 175 CYS A C 1
ATOM 1346 O O . CYS A 1 175 ? 41.399 -14.236 -59.005 1.00 67.56 175 CYS A O 1
ATOM 1348 N N . THR A 1 176 ? 40.587 -13.128 -60.808 1.00 64.12 176 THR A N 1
ATOM 1349 C CA . THR A 1 176 ? 40.995 -14.057 -61.877 1.00 64.12 176 THR A CA 1
ATOM 1350 C C . THR A 1 176 ? 42.457 -13.881 -62.232 1.00 64.12 176 THR A C 1
ATOM 1352 O O . THR A 1 176 ? 42.886 -12.705 -62.302 1.00 64.12 176 THR A O 1
#

Foldseek 3Di:
DKDAAQFALVPDPPLLQDQQSLQQVVCVVVVHDDGHGDIGDWFFWDAVPDDPPPDRRNNRIYGPVVVVVCVPRTHGPPQCCCVPPVLVVVCVVCVVPPPDDSLVSCVVSVHHSVVVPPPDDDCPDPPPVPPLVNDDPCRSCVVPDFDWDADPPPRDIDGDDDPVPVVVVVPPDDDD

pLDDT: mean 83.2, std 14.32, range [38.19, 97.56]

Organism: NCBI:txid1912939

Sequence (176 aa):
MAQRLGKNPEDYPDAKFQPHVQVALRLKAKGGSARNGDVIPYVFCVAPGEETVKTAQADRAKHPDEIKRAAGELTVDYEHYLANQVLPPIERLCEPIEGTDRARLAECLGLDPGRYRISGSTPAGSTLTTLDSLVSDAERFRDVAPFLVRCRGCAGQMAFPPIYDRDVCDRIPICT

InterPro domains:
  IPR006134 DNA-directed DNA polymerase, family B, multifunctional domain [PF00136] (2-97)
  IPR038256 DNA polymerase alpha, zinc finger domain superfamily [G3DSA:1.10.3200.20] (127-172)
  IPR042087 DNA polymerase family B, thumb domain [G3DSA:1.10.132.60] (1-122)
  IPR043502 DNA/RNA polymerase superfamily [SSF56672] (3-112)

Radius of gyration: 31.89 Å; chains: 1; bounding box: 70×29×90 Å

Secondary structure (DSSP, 8-state):
-EEE-SS-GGG-TTGGG-HHHHHHHHHHHTT----TT-EEE-EEEE-TT--TTSS-TTTTEE-HHHHHHSTTSSEE-HHHHIIIIIHHHHHHHHTTSTT--HHHHHHHTT--GGGG--TTS----------GGGS-HHHHTTTSPPPEEEPTTT--EEEPPPTT-HHHHTTSPP--